Protein AF-A0A0A0N1J9-F1 (afdb_monomer)

Radius of gyration: 15.57 Å; Cα contacts (8 Å, |Δi|>4): 320; chains: 1; bounding box: 38×36×42 Å

InterPro domains:
  IPR017932 Glutamine amidotransferase type 2 domain [PF13537] (22-112)
  IPR029055 Nucleophile aminohydrolases, N-terminal [G3DSA:3.60.20.10] (2-131)
  IPR029055 Nucleophile aminohydrolases, N-terminal [SSF56235] (8-112)
  IPR051857 Asparagine synthetase domain-containing protein [PTHR45937] (7-150)

Nearest PDB structures (foldseek):
  6gq3-assembly2_B  TM=8.142E-01  e=1.121E-06  Homo sapiens
  8sue-assembly1_A  TM=7.743E-01  e=2.442E-06  Homo sapiens
  8sue-assembly1_B  TM=7.956E-01  e=5.323E-06  Homo sapiens
  7ylz-assembly1_A  TM=7.586E-01  e=3.104E-06  Streptomyces sp. RM72
  1ct9-assembly1_D  TM=7.685E-01  e=2.684E-05  Escherichia coli

Structure (mmCIF, N/CA/C/O backbone):
data_AF-A0A0A0N1J9-F1
#
_entry.id   AF-A0A0A0N1J9-F1
#
loop_
_atom_site.group_PDB
_atom_site.id
_atom_site.type_symbol
_atom_site.label_atom_id
_atom_site.label_alt_id
_atom_site.label_comp_id
_atom_site.label_asym_id
_atom_site.label_entity_id
_atom_site.label_seq_id
_atom_site.pdbx_PDB_ins_code
_atom_site.Cartn_x
_atom_site.Cartn_y
_atom_site.Cartn_z
_atom_site.occupancy
_atom_site.B_iso_or_equiv
_atom_site.auth_seq_id
_atom_site.auth_comp_id
_atom_site.auth_asym_id
_atom_site.auth_atom_id
_atom_site.pdbx_PDB_model_num
ATOM 1 N N . LEU A 1 1 ? -22.137 -8.092 7.693 1.00 54.62 1 LEU A N 1
ATOM 2 C CA . LEU A 1 1 ? -21.208 -7.755 6.593 1.00 54.62 1 LEU A CA 1
ATOM 3 C C . LEU A 1 1 ? -20.811 -6.306 6.796 1.00 54.62 1 LEU A C 1
ATOM 5 O O . LEU A 1 1 ? -21.706 -5.500 7.010 1.00 54.62 1 LEU A O 1
ATOM 9 N N . CYS A 1 2 ? -19.517 -6.002 6.837 1.00 66.31 2 CYS A N 1
ATOM 10 C CA . CYS A 1 2 ? -19.049 -4.619 6.910 1.00 66.31 2 CYS A CA 1
ATOM 11 C C . CYS A 1 2 ? -19.145 -4.012 5.521 1.00 66.31 2 CYS A C 1
ATOM 13 O O . CYS A 1 2 ? -18.583 -4.573 4.581 1.00 66.31 2 CYS A O 1
ATOM 15 N N . ASP A 1 3 ? -19.880 -2.916 5.397 1.00 83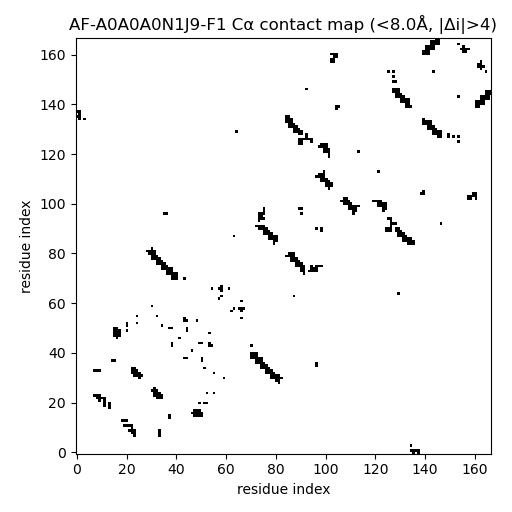.62 3 ASP A N 1
ATOM 16 C CA . ASP A 1 3 ? -20.088 -2.249 4.119 1.00 83.62 3 ASP A CA 1
ATOM 17 C C . ASP A 1 3 ? -19.113 -1.074 4.009 1.00 83.62 3 ASP A C 1
ATOM 19 O O . ASP A 1 3 ? -19.362 0.019 4.515 1.00 83.62 3 ASP A O 1
ATOM 23 N N . TRP A 1 4 ? -17.940 -1.343 3.434 1.00 89.44 4 TRP A N 1
ATOM 24 C CA . TRP A 1 4 ? -16.926 -0.327 3.167 1.00 89.44 4 TRP A CA 1
ATOM 25 C C . TRP A 1 4 ? -17.053 0.160 1.724 1.00 89.44 4 TRP A C 1
ATOM 27 O O . TRP A 1 4 ? -16.947 -0.628 0.785 1.00 89.44 4 TRP A O 1
ATOM 37 N N . SER A 1 5 ? -17.175 1.474 1.541 1.00 91.75 5 SER A N 1
ATOM 38 C CA . SER A 1 5 ? -17.019 2.131 0.240 1.00 91.75 5 SER A CA 1
ATOM 39 C C . SER A 1 5 ? -15.666 2.835 0.160 1.00 91.75 5 SER A C 1
ATOM 41 O O . SER A 1 5 ? -15.275 3.508 1.114 1.00 91.75 5 SER A O 1
ATOM 43 N N . ALA A 1 6 ? -14.976 2.735 -0.977 1.00 92.88 6 ALA A N 1
ATOM 44 C CA . ALA A 1 6 ? -13.659 3.339 -1.163 1.00 92.88 6 ALA A CA 1
ATOM 45 C C . ALA A 1 6 ? -13.562 4.131 -2.474 1.00 92.88 6 ALA A C 1
ATOM 47 O O . ALA A 1 6 ? -14.104 3.728 -3.503 1.00 92.88 6 ALA A O 1
ATOM 48 N N . TYR A 1 7 ? -12.808 5.232 -2.431 1.00 95.81 7 TYR A N 1
ATOM 49 C CA . TYR A 1 7 ? -12.467 6.064 -3.583 1.00 95.81 7 TYR A CA 1
ATOM 50 C C . TYR A 1 7 ? -10.945 6.136 -3.715 1.00 95.81 7 TYR A C 1
ATOM 52 O O . TYR A 1 7 ? -10.246 6.374 -2.733 1.00 95.81 7 TYR A O 1
ATOM 60 N N . PHE A 1 8 ? -10.437 5.947 -4.933 1.00 97.00 8 PHE A N 1
ATOM 61 C CA . PHE A 1 8 ? -9.005 5.953 -5.235 1.00 97.00 8 PHE A CA 1
ATOM 62 C C . PHE A 1 8 ? -8.714 7.008 -6.296 1.00 97.00 8 PHE A C 1
ATOM 64 O O . PHE A 1 8 ? -9.332 6.996 -7.363 1.00 97.00 8 PHE A O 1
ATOM 71 N N . VAL A 1 9 ? -7.765 7.897 -6.011 1.00 96.19 9 VAL A N 1
ATOM 72 C CA . VAL A 1 9 ? -7.357 8.991 -6.901 1.00 96.19 9 VAL A CA 1
ATOM 73 C C . VAL A 1 9 ? -5.834 9.062 -6.910 1.00 96.19 9 VAL A C 1
ATOM 75 O O . VAL A 1 9 ? -5.210 9.009 -5.854 1.00 96.19 9 VAL A O 1
ATOM 78 N N . GLY A 1 10 ? -5.244 9.174 -8.100 1.00 93.62 10 GLY A N 1
ATOM 79 C CA . GLY A 1 10 ? -3.807 9.350 -8.287 1.00 93.62 10 GLY A CA 1
ATOM 80 C C . GLY A 1 10 ? -3.523 10.502 -9.245 1.00 93.62 10 GLY A C 1
ATOM 81 O O . GLY A 1 10 ? -4.177 10.631 -10.279 1.00 93.62 10 GLY A O 1
ATOM 82 N N . HIS A 1 11 ? -2.5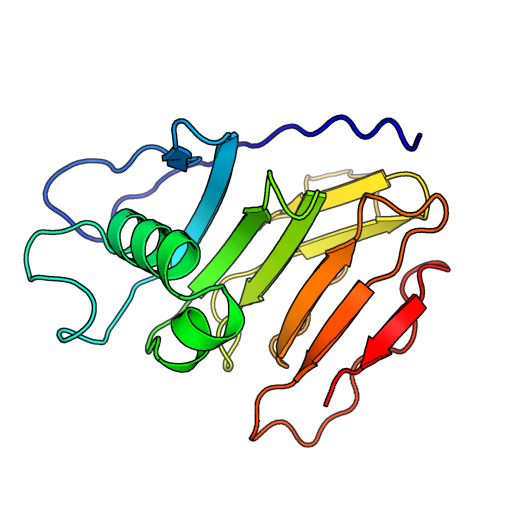38 11.330 -8.906 1.00 89.94 11 HIS A N 1
ATOM 83 C CA . HIS A 1 11 ? -2.016 12.382 -9.775 1.00 89.94 11 HIS A CA 1
ATOM 84 C C . HIS A 1 11 ? -0.582 12.019 -10.147 1.00 89.94 11 HIS A C 1
ATOM 86 O O . HIS A 1 11 ? 0.260 11.859 -9.268 1.00 89.94 11 HIS A O 1
ATOM 92 N N . VAL A 1 12 ? -0.324 11.844 -11.441 1.00 88.25 12 VAL A N 1
ATOM 93 C CA . VAL A 1 12 ? 0.927 11.258 -11.928 1.00 88.25 12 VAL A CA 1
ATOM 94 C C . VAL A 1 12 ? 1.815 12.346 -12.509 1.00 88.25 12 VAL A C 1
ATOM 96 O O . VAL A 1 12 ? 1.440 13.007 -13.477 1.00 88.25 12 VAL A O 1
ATOM 99 N N . LEU A 1 13 ? 3.009 12.485 -11.936 1.00 85.00 13 LEU A N 1
ATOM 100 C CA . LEU A 1 13 ? 4.161 13.069 -12.609 1.00 85.00 13 LEU A CA 1
ATOM 101 C C . LEU A 1 13 ? 5.033 11.905 -13.077 1.00 85.00 13 LEU A C 1
ATOM 103 O O . LEU A 1 13 ? 5.504 11.126 -12.257 1.00 85.00 13 LEU A O 1
ATOM 107 N N . GLN A 1 14 ? 5.199 11.751 -14.386 1.00 78.94 14 GLN A N 1
A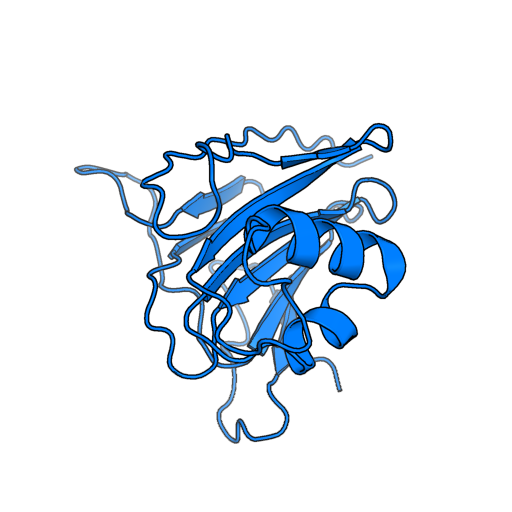TOM 108 C CA . GLN A 1 14 ? 5.923 10.611 -14.935 1.00 78.94 14 GLN A CA 1
ATOM 109 C C . GLN A 1 14 ? 7.439 10.835 -14.853 1.00 78.94 14 GLN A C 1
ATOM 111 O O . GLN A 1 14 ? 7.947 11.797 -15.428 1.00 78.94 14 GLN A O 1
ATOM 116 N N . THR A 1 15 ? 8.148 9.920 -14.192 1.00 76.75 15 THR A N 1
ATOM 117 C CA . THR A 1 15 ? 9.621 9.885 -14.123 1.00 76.75 15 THR A CA 1
ATOM 118 C C . THR A 1 15 ? 10.223 8.696 -14.873 1.00 76.75 15 THR A C 1
ATOM 120 O O . THR A 1 15 ? 11.352 8.798 -15.347 1.00 76.75 15 THR A O 1
ATOM 123 N N . GLN A 1 16 ? 9.470 7.599 -15.034 1.00 71.81 16 GLN A N 1
ATOM 124 C CA . GLN A 1 16 ? 9.918 6.357 -15.679 1.00 71.81 16 GLN A CA 1
ATOM 125 C C . GLN A 1 16 ? 8.935 5.851 -16.754 1.00 71.81 16 GLN A C 1
ATOM 127 O O . GLN A 1 16 ? 7.746 6.188 -16.755 1.00 71.81 16 GLN A O 1
ATOM 132 N N . GLY A 1 17 ? 9.435 5.027 -17.682 1.00 74.81 17 GLY A N 1
ATOM 133 C CA . GLY A 1 17 ? 8.683 4.469 -18.814 1.00 74.81 17 GLY A CA 1
ATOM 134 C C . GLY A 1 17 ? 8.517 5.424 -20.006 1.00 74.81 17 GLY A C 1
ATOM 135 O O . GLY A 1 17 ? 8.825 6.612 -19.934 1.00 74.81 17 GLY A O 1
ATOM 136 N N . GLN A 1 18 ? 8.003 4.907 -21.126 1.00 79.12 18 GLN A N 1
ATOM 137 C CA . GLN A 1 18 ? 7.884 5.667 -22.385 1.00 79.12 18 GLN A CA 1
ATOM 138 C C . GLN A 1 18 ? 6.608 6.520 -22.503 1.00 79.12 18 GLN A C 1
ATOM 140 O O . GLN A 1 18 ? 6.516 7.387 -23.370 1.00 79.12 18 GLN A O 1
ATOM 145 N N . SER A 1 19 ? 5.610 6.293 -21.645 1.00 82.56 19 SER A N 1
ATOM 146 C CA . SER A 1 19 ? 4.317 6.989 -21.686 1.00 82.56 19 SER A CA 1
ATOM 147 C C . SER A 1 19 ? 3.679 7.095 -20.305 1.00 82.56 19 SER A C 1
ATOM 149 O O . SER A 1 19 ? 3.894 6.217 -19.470 1.00 82.56 19 SER A O 1
ATOM 151 N N . ILE A 1 20 ? 2.831 8.109 -20.100 1.00 84.69 20 ILE A N 1
ATOM 152 C CA . ILE A 1 20 ? 2.177 8.365 -18.811 1.00 84.69 20 ILE A CA 1
ATOM 153 C C . ILE A 1 20 ? 1.414 7.122 -18.347 1.00 84.69 20 ILE A C 1
ATOM 155 O O . ILE A 1 20 ? 0.406 6.730 -18.939 1.00 84.69 20 ILE A O 1
ATOM 159 N N . CYS A 1 21 ? 1.860 6.552 -17.231 1.00 87.69 21 CYS A N 1
ATOM 160 C CA . CYS A 1 21 ? 1.165 5.479 -16.542 1.00 87.69 21 CYS A CA 1
ATOM 161 C C . CYS A 1 21 ? 0.066 6.070 -15.655 1.00 87.69 21 CYS A C 1
ATOM 163 O O . CYS A 1 21 ? 0.335 6.575 -14.567 1.00 87.69 21 CYS A O 1
ATOM 165 N N . LYS A 1 22 ? -1.180 6.073 -16.140 1.00 92.56 22 LYS A N 1
ATOM 166 C CA . LYS A 1 22 ? -2.321 6.611 -15.385 1.00 92.56 22 LYS A CA 1
ATOM 167 C C . LYS A 1 22 ? -2.585 5.775 -14.134 1.00 92.56 22 LYS A C 1
ATOM 169 O O . LYS A 1 22 ? -2.554 4.551 -14.182 1.00 92.56 22 LYS A O 1
ATOM 174 N N . GLN A 1 23 ? -2.931 6.456 -13.046 1.00 94.94 23 GLN A N 1
ATOM 175 C CA . GLN A 1 23 ? -3.256 5.834 -11.769 1.00 94.94 23 GLN A CA 1
ATOM 176 C C . GLN A 1 23 ? -4.658 6.235 -11.279 1.00 94.94 23 GLN A C 1
ATOM 178 O O . GLN A 1 23 ? -5.127 7.327 -11.608 1.00 94.94 23 GLN A O 1
ATOM 183 N N . PRO A 1 24 ? -5.340 5.383 -10.491 1.00 97.38 24 PRO A N 1
ATOM 184 C CA . PRO A 1 24 ? -4.868 4.095 -9.976 1.00 97.38 24 PRO A CA 1
ATOM 185 C C . PRO A 1 24 ? -4.766 3.008 -11.054 1.00 97.38 24 PRO A C 1
ATOM 187 O O . PRO A 1 24 ? -5.578 2.963 -11.980 1.00 97.38 24 PRO A O 1
ATOM 190 N N . LEU A 1 25 ? -3.794 2.111 -10.897 1.00 96.94 25 LEU A N 1
ATOM 191 C CA . LEU A 1 25 ? -3.732 0.873 -11.667 1.00 96.94 25 LEU A CA 1
ATOM 192 C C . LEU A 1 25 ? -4.837 -0.067 -11.190 1.00 96.94 25 LEU A C 1
ATOM 194 O O . LEU A 1 25 ? -5.106 -0.142 -9.991 1.00 96.94 25 LEU A O 1
ATOM 198 N N . LYS A 1 26 ? -5.496 -0.756 -12.123 1.00 97.62 26 LYS A N 1
ATOM 199 C CA . LYS A 1 26 ? -6.574 -1.709 -11.837 1.00 97.62 26 LYS A CA 1
ATOM 200 C C . LYS A 1 26 ? -6.449 -2.924 -12.737 1.00 97.62 26 LYS A C 1
ATOM 202 O O . LYS A 1 26 ? -6.095 -2.770 -13.904 1.00 97.62 26 LYS A O 1
ATOM 207 N N . ASN A 1 27 ? -6.773 -4.101 -12.215 1.00 95.75 27 ASN A N 1
ATOM 208 C CA . ASN A 1 27 ? -6.911 -5.309 -13.026 1.00 95.75 27 ASN A CA 1
ATOM 209 C C . ASN A 1 27 ? -8.364 -5.812 -13.049 1.00 95.75 27 ASN A C 1
ATOM 211 O O . ASN A 1 27 ? -9.238 -5.282 -12.361 1.00 95.75 27 ASN A O 1
ATOM 215 N N . GLU A 1 28 ? -8.614 -6.840 -13.857 1.00 96.75 28 GLU A N 1
ATOM 216 C CA . GLU A 1 28 ? -9.949 -7.415 -14.079 1.00 96.75 28 GLU A CA 1
ATOM 217 C C . GLU A 1 28 ? -10.531 -8.082 -12.823 1.00 96.75 28 GLU A C 1
ATOM 219 O O . GLU A 1 28 ? -11.743 -8.074 -12.624 1.00 96.75 28 GLU A O 1
ATOM 224 N N . ASN A 1 29 ? -9.667 -8.561 -11.923 1.00 96.19 29 ASN A N 1
ATOM 225 C CA . ASN A 1 29 ? -10.056 -9.154 -10.639 1.00 96.19 29 ASN A CA 1
ATOM 226 C C . ASN A 1 29 ? -10.394 -8.092 -9.571 1.00 96.19 29 ASN A C 1
ATOM 228 O O . ASN A 1 29 ? -10.749 -8.422 -8.438 1.00 96.19 29 ASN A O 1
ATOM 232 N N . GLY A 1 30 ? -10.297 -6.802 -9.908 1.00 96.50 30 GLY A N 1
ATOM 233 C CA . GLY A 1 30 ? -10.672 -5.694 -9.033 1.00 96.50 30 GLY A CA 1
ATOM 234 C C . GLY A 1 30 ? -9.596 -5.262 -8.038 1.00 96.50 30 GLY A C 1
ATOM 235 O O . GLY A 1 30 ? -9.899 -4.453 -7.159 1.00 96.50 30 GLY A O 1
ATOM 236 N N . HIS A 1 31 ? -8.360 -5.756 -8.162 1.00 98.12 31 HIS A N 1
ATOM 237 C CA . HIS A 1 31 ? -7.230 -5.219 -7.404 1.00 98.12 31 HIS A CA 1
ATOM 238 C C . HIS A 1 31 ? -6.918 -3.803 -7.884 1.00 98.12 31 HIS A C 1
ATOM 240 O O . HIS A 1 31 ? -7.076 -3.488 -9.068 1.00 98.12 31 HIS A O 1
ATOM 246 N N . ILE A 1 32 ? -6.481 -2.943 -6.965 1.00 98.50 32 ILE A N 1
ATOM 247 C CA . ILE A 1 32 ? -6.206 -1.531 -7.252 1.00 98.50 32 ILE A CA 1
ATOM 248 C C . ILE A 1 32 ? -4.874 -1.145 -6.621 1.00 98.50 32 ILE A C 1
ATOM 250 O O . ILE A 1 32 ? -4.646 -1.470 -5.460 1.00 98.50 32 ILE A O 1
ATOM 254 N N . MET A 1 33 ? -4.022 -0.414 -7.341 1.00 98.31 33 MET A N 1
ATOM 255 C CA . MET A 1 33 ? -2.771 0.109 -6.792 1.00 98.31 33 MET A CA 1
ATOM 256 C C . MET A 1 33 ? -2.574 1.596 -7.082 1.00 98.31 33 MET A C 1
ATOM 258 O O . MET A 1 33 ? -2.821 2.077 -8.191 1.00 98.31 33 MET A O 1
ATOM 262 N N . LEU A 1 34 ? -2.096 2.304 -6.063 1.00 97.94 34 LEU A N 1
ATOM 263 C CA . LEU A 1 34 ? -1.506 3.632 -6.145 1.00 97.94 34 LEU A CA 1
ATOM 264 C C . LEU A 1 34 ? -0.030 3.521 -5.748 1.00 97.94 34 LEU A C 1
ATOM 266 O O . LEU A 1 34 ? 0.289 2.922 -4.721 1.00 97.94 34 LEU A O 1
ATOM 270 N N . TRP A 1 35 ? 0.848 4.106 -6.551 1.00 96.06 35 TRP A N 1
ATOM 271 C CA . TRP A 1 35 ? 2.300 4.052 -6.425 1.00 96.06 35 TRP A CA 1
ATOM 272 C C . TRP A 1 35 ? 2.895 5.446 -6.596 1.00 96.06 35 TRP A C 1
ATOM 274 O O . TRP A 1 35 ? 2.587 6.150 -7.558 1.00 96.06 35 TRP A O 1
ATOM 284 N N . ASN A 1 36 ? 3.755 5.843 -5.667 1.00 95.25 36 ASN A N 1
ATOM 285 C CA . ASN A 1 36 ? 4.543 7.065 -5.748 1.00 95.25 36 ASN A CA 1
ATOM 286 C C . ASN A 1 36 ? 5.980 6.725 -5.373 1.00 95.25 36 ASN A C 1
ATOM 288 O O . ASN A 1 36 ? 6.295 6.608 -4.188 1.00 95.25 36 ASN A O 1
ATOM 292 N N . GLY A 1 37 ? 6.823 6.519 -6.373 1.00 92.38 37 GLY A N 1
ATOM 293 C CA . GLY A 1 37 ? 8.184 6.067 -6.167 1.00 92.38 37 GLY A CA 1
ATOM 294 C C . GLY A 1 37 ? 8.896 5.783 -7.472 1.00 92.38 37 GLY A C 1
ATOM 295 O O . GLY A 1 37 ? 8.337 5.982 -8.547 1.00 92.38 37 GLY A O 1
ATOM 296 N N . ASP A 1 38 ? 10.113 5.285 -7.323 1.00 90.12 38 ASP A N 1
ATOM 297 C CA . ASP A 1 38 ? 10.997 4.884 -8.403 1.00 90.12 38 ASP A CA 1
ATOM 298 C C . ASP A 1 38 ? 11.659 3.559 -8.010 1.00 90.12 38 ASP A C 1
ATOM 300 O O . ASP A 1 38 ? 12.283 3.455 -6.952 1.00 90.12 38 ASP A O 1
ATOM 304 N N . VAL A 1 39 ? 11.570 2.531 -8.849 1.00 90.12 39 VAL A N 1
ATOM 305 C CA . VAL A 1 39 ? 12.341 1.297 -8.624 1.00 90.12 39 VAL A CA 1
ATOM 306 C C . VAL A 1 39 ? 13.738 1.457 -9.228 1.00 90.12 39 VAL A C 1
ATOM 308 O O . VAL A 1 39 ? 13.895 1.829 -10.384 1.00 90.12 39 VAL A O 1
ATOM 311 N N . PHE A 1 40 ? 14.773 1.197 -8.430 1.00 87.38 40 PHE A N 1
ATOM 312 C CA . PHE A 1 40 ? 16.192 1.294 -8.803 1.00 87.38 40 PHE A CA 1
ATOM 313 C C . PHE A 1 40 ? 16.820 -0.068 -9.131 1.00 87.38 40 PHE A C 1
ATOM 315 O O . PHE A 1 40 ? 17.997 -0.143 -9.481 1.00 87.38 40 PHE A O 1
ATOM 322 N N . ASN A 1 41 ? 16.073 -1.162 -8.978 1.00 77.81 41 ASN A N 1
ATOM 323 C CA . ASN A 1 41 ? 16.562 -2.499 -9.283 1.00 77.81 41 ASN A CA 1
ATOM 324 C C . ASN A 1 41 ? 16.216 -2.883 -10.731 1.00 77.81 41 ASN A C 1
ATOM 326 O O . ASN A 1 41 ? 15.093 -3.295 -11.013 1.00 77.81 41 ASN A O 1
ATOM 330 N N . ASN A 1 42 ? 17.201 -2.822 -11.630 1.00 66.56 42 ASN A N 1
ATOM 331 C CA . ASN A 1 42 ? 17.041 -3.174 -13.050 1.00 66.56 42 ASN A CA 1
ATOM 332 C C . ASN A 1 42 ? 16.660 -4.650 -13.288 1.00 66.56 42 ASN A C 1
ATOM 334 O O . ASN A 1 42 ? 16.269 -5.003 -14.396 1.00 66.56 42 ASN A O 1
ATOM 338 N N . SER A 1 43 ? 16.779 -5.527 -12.281 1.00 67.75 43 SER A N 1
ATOM 339 C CA . SER A 1 43 ? 16.261 -6.903 -12.386 1.00 67.75 43 SER A CA 1
ATOM 340 C C . SER A 1 43 ? 14.739 -6.989 -12.229 1.00 67.75 43 SER A C 1
ATOM 342 O O . SER A 1 43 ? 14.156 -8.003 -12.600 1.00 67.75 43 SER A O 1
ATOM 344 N N . TYR A 1 44 ? 14.104 -5.933 -11.706 1.00 68.81 44 TYR A N 1
ATOM 345 C CA . TYR A 1 44 ? 12.672 -5.890 -11.410 1.00 68.81 44 TYR A CA 1
ATOM 346 C C . TYR A 1 44 ? 11.848 -5.143 -12.456 1.00 68.81 44 TYR A C 1
ATOM 348 O O . TYR A 1 44 ? 10.666 -5.422 -12.595 1.00 68.81 44 TYR A O 1
ATOM 356 N N . VAL A 1 45 ? 12.445 -4.181 -13.164 1.00 69.88 45 VAL A N 1
ATOM 357 C CA . VAL A 1 45 ? 11.768 -3.356 -14.173 1.00 69.88 45 VAL A CA 1
ATOM 358 C C . VAL A 1 45 ? 12.677 -3.266 -15.392 1.00 69.88 45 VAL A C 1
ATOM 360 O O . VAL A 1 45 ? 13.819 -2.818 -15.284 1.00 69.88 45 VAL A O 1
ATOM 363 N N . ALA A 1 46 ? 12.189 -3.711 -16.551 1.00 69.31 46 ALA A N 1
ATOM 364 C CA . ALA A 1 46 ? 12.941 -3.609 -17.797 1.00 69.31 46 ALA A CA 1
ATOM 365 C C . ALA A 1 46 ? 13.099 -2.140 -18.228 1.00 69.31 46 ALA A C 1
ATOM 367 O O . ALA A 1 46 ? 12.247 -1.303 -17.937 1.00 69.31 46 ALA A O 1
ATOM 368 N N . GLU A 1 47 ? 14.154 -1.839 -18.994 1.00 63.38 47 GLU A N 1
ATOM 369 C CA . GLU A 1 47 ? 14.646 -0.479 -19.306 1.00 63.38 47 GLU A CA 1
ATOM 370 C C . GLU A 1 47 ? 13.663 0.462 -20.046 1.00 63.38 47 GLU A C 1
ATOM 372 O O . GLU A 1 47 ? 14.005 1.594 -20.363 1.00 63.38 47 GLU A O 1
ATOM 377 N N . ASN A 1 48 ? 12.428 0.040 -20.319 1.00 67.19 48 ASN A N 1
ATOM 378 C CA . ASN A 1 48 ? 11.388 0.855 -20.956 1.00 67.19 48 ASN A CA 1
ATOM 379 C C . ASN A 1 48 ? 9.997 0.679 -20.329 1.00 67.19 48 ASN A C 1
ATOM 381 O O . ASN A 1 48 ? 9.021 1.261 -20.814 1.00 67.19 48 ASN A O 1
ATOM 385 N N . GLU A 1 49 ? 9.888 -0.121 -19.273 1.00 77.81 49 GLU A N 1
ATOM 386 C CA . GLU A 1 49 ? 8.619 -0.370 -18.607 1.00 77.81 49 GLU A CA 1
ATOM 387 C C . GLU A 1 49 ? 8.368 0.655 -17.502 1.00 77.81 49 GLU A C 1
ATOM 389 O O . GLU A 1 49 ? 9.284 1.247 -16.935 1.00 77.81 49 GLU A O 1
ATOM 394 N N . CYS A 1 50 ? 7.092 0.905 -17.217 1.00 84.94 50 CYS A N 1
ATOM 395 C CA . CYS A 1 50 ? 6.733 1.691 -16.049 1.00 84.94 50 CYS A CA 1
ATOM 396 C C . CYS A 1 50 ? 6.833 0.797 -14.814 1.00 84.94 50 CYS A C 1
ATOM 398 O O . CYS A 1 50 ? 6.093 -0.181 -14.694 1.00 84.94 50 CYS A O 1
ATOM 400 N N . ASP A 1 51 ? 7.700 1.183 -13.886 1.00 87.25 51 ASP A N 1
ATOM 401 C CA . ASP A 1 51 ? 7.899 0.531 -12.595 1.00 87.25 51 ASP A CA 1
ATOM 402 C C . ASP A 1 51 ? 6.591 0.199 -11.863 1.00 87.25 51 ASP A C 1
ATOM 404 O O . ASP A 1 51 ? 6.402 -0.920 -11.395 1.00 87.25 51 ASP A O 1
ATOM 408 N N . SER A 1 52 ? 5.637 1.130 -11.856 1.00 92.31 52 SER A N 1
ATOM 409 C CA . SER A 1 52 ? 4.337 0.981 -11.203 1.00 92.31 52 SER A CA 1
ATOM 410 C C . SER A 1 52 ? 3.561 -0.217 -11.756 1.00 92.31 52 SER A C 1
ATOM 412 O O . SER A 1 52 ? 2.888 -0.921 -11.006 1.00 92.31 52 SER A O 1
ATOM 414 N N . VAL A 1 53 ? 3.638 -0.462 -13.070 1.00 92.50 53 VAL A N 1
ATOM 415 C CA . VAL A 1 53 ? 2.947 -1.588 -13.717 1.00 92.50 53 VAL A CA 1
ATOM 416 C C . VAL A 1 53 ? 3.581 -2.904 -13.297 1.00 92.50 53 VAL A C 1
ATOM 418 O O . VAL A 1 53 ? 2.864 -3.851 -12.974 1.00 92.50 53 VAL A O 1
ATOM 421 N N . GLU A 1 54 ? 4.907 -2.963 -13.276 1.00 91.94 54 GLU A N 1
ATOM 422 C CA . GLU A 1 54 ? 5.621 -4.199 -12.981 1.00 91.94 54 GLU A CA 1
ATOM 423 C C . GLU A 1 54 ? 5.544 -4.563 -11.496 1.00 91.94 54 GLU A C 1
ATOM 425 O O . GLU A 1 54 ? 5.231 -5.703 -11.149 1.00 91.94 54 GLU A O 1
ATOM 430 N N . VAL A 1 55 ? 5.653 -3.570 -10.606 1.00 94.50 55 VAL A N 1
ATOM 431 C CA . VAL A 1 55 ? 5.365 -3.748 -9.177 1.00 94.50 55 VAL A CA 1
ATOM 432 C C . VAL A 1 55 ? 3.937 -4.259 -8.970 1.00 94.50 55 VAL A C 1
ATOM 434 O O . VAL A 1 55 ? 3.731 -5.175 -8.177 1.00 94.50 55 VAL A O 1
ATOM 437 N N . PHE A 1 56 ? 2.946 -3.729 -9.697 1.00 96.38 56 PHE A N 1
ATOM 438 C CA . PHE A 1 56 ? 1.556 -4.170 -9.547 1.00 96.38 56 PHE A CA 1
ATOM 439 C C . PHE A 1 56 ? 1.373 -5.632 -9.960 1.00 96.38 56 PHE A C 1
ATOM 441 O O . PHE A 1 56 ? 0.725 -6.392 -9.240 1.00 96.38 56 PHE A O 1
ATOM 448 N N . LYS A 1 57 ? 1.973 -6.047 -11.084 1.00 94.94 57 LYS A N 1
ATOM 449 C CA . LYS A 1 57 ? 1.945 -7.449 -11.527 1.00 94.94 57 LYS A CA 1
ATOM 450 C C . LYS A 1 57 ? 2.596 -8.376 -10.503 1.00 94.94 57 LYS A C 1
ATOM 452 O O . LYS A 1 57 ? 2.008 -9.403 -10.172 1.00 94.94 57 LYS A O 1
ATOM 457 N N . ASN A 1 58 ? 3.766 -8.004 -9.986 1.00 94.75 58 ASN A N 1
ATOM 458 C CA . ASN A 1 58 ? 4.495 -8.816 -9.011 1.00 94.75 58 ASN A CA 1
ATOM 459 C C . ASN A 1 58 ? 3.729 -8.912 -7.683 1.00 94.75 58 ASN A C 1
ATOM 461 O O . ASN A 1 58 ? 3.563 -10.013 -7.167 1.00 94.75 58 ASN A O 1
ATOM 465 N N . ILE A 1 59 ? 3.109 -7.823 -7.208 1.00 97.12 59 ILE A N 1
ATOM 466 C CA . ILE A 1 59 ? 2.229 -7.866 -6.028 1.00 97.12 59 ILE A CA 1
ATOM 467 C C . ILE A 1 59 ? 1.052 -8.830 -6.233 1.00 97.12 59 ILE A C 1
ATOM 469 O O . ILE A 1 59 ? 0.712 -9.570 -5.311 1.00 97.12 59 ILE A O 1
ATOM 473 N N . VAL A 1 60 ? 0.422 -8.829 -7.412 1.00 96.75 60 VAL A N 1
ATOM 474 C CA . VAL A 1 60 ? -0.697 -9.740 -7.711 1.00 96.75 60 VAL A CA 1
ATOM 475 C C . VAL A 1 60 ? -0.226 -11.197 -7.799 1.00 96.75 60 VAL A C 1
ATOM 477 O O . VAL A 1 60 ? -0.952 -12.089 -7.369 1.00 96.75 60 VAL A O 1
ATOM 480 N N . ARG A 1 61 ? 0.975 -11.450 -8.334 1.00 95.44 61 ARG A N 1
ATOM 481 C CA . ARG A 1 61 ? 1.529 -12.801 -8.524 1.00 95.44 61 ARG A CA 1
ATOM 482 C C . 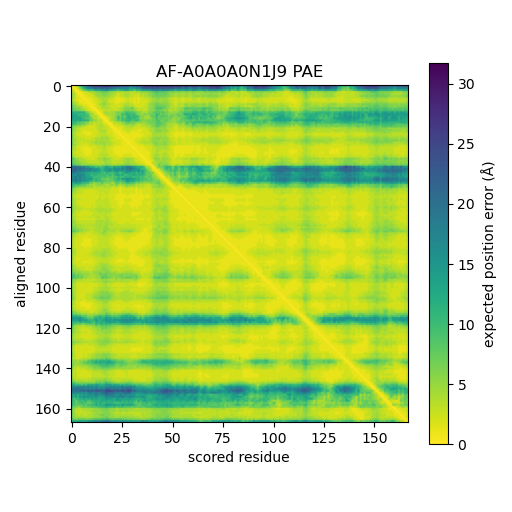ARG A 1 61 ? 2.083 -13.410 -7.233 1.00 95.44 61 ARG A C 1
ATOM 484 O O . ARG A 1 61 ? 1.747 -14.542 -6.902 1.00 95.44 61 ARG A O 1
ATOM 491 N N . ASP A 1 62 ? 2.924 -12.658 -6.530 1.00 96.12 62 ASP A N 1
ATOM 492 C CA . ASP A 1 62 ? 3.780 -13.151 -5.442 1.00 96.12 62 ASP A CA 1
ATOM 493 C C . ASP A 1 62 ? 3.350 -12.616 -4.065 1.00 96.12 62 ASP A C 1
ATOM 495 O O . ASP A 1 62 ? 3.818 -13.066 -3.019 1.00 96.12 62 ASP A O 1
ATOM 499 N N . GLY A 1 63 ? 2.434 -11.647 -4.042 1.00 97.19 63 GLY A N 1
ATOM 500 C CA . GLY A 1 63 ? 1.971 -10.991 -2.827 1.00 97.19 63 GLY A CA 1
ATOM 501 C C . GLY A 1 63 ? 2.823 -9.787 -2.422 1.00 97.19 63 GLY A C 1
ATOM 502 O O . GLY A 1 63 ? 3.968 -9.598 -2.840 1.00 97.19 63 GLY A O 1
ATOM 503 N N . VAL A 1 64 ? 2.237 -8.946 -1.563 1.00 97.75 64 VAL A N 1
ATOM 504 C CA . VAL A 1 64 ? 2.818 -7.655 -1.159 1.00 97.75 64 VAL A CA 1
ATOM 505 C C . VAL A 1 64 ? 4.151 -7.821 -0.435 1.00 97.75 64 VAL A C 1
ATOM 507 O O . VAL A 1 64 ? 5.116 -7.157 -0.789 1.00 97.75 64 VAL A O 1
ATOM 510 N N . LEU A 1 65 ? 4.220 -8.685 0.581 1.00 96.50 65 LEU A N 1
ATOM 511 C CA . LEU A 1 65 ? 5.408 -8.778 1.436 1.00 96.50 65 LEU A CA 1
ATOM 512 C C . LEU A 1 65 ? 6.635 -9.282 0.673 1.00 96.50 65 LEU A C 1
ATOM 514 O O . LEU A 1 65 ? 7.706 -8.701 0.819 1.00 96.50 65 LEU A O 1
ATOM 518 N N . GLN A 1 66 ? 6.466 -10.315 -0.158 1.00 95.19 66 GLN A N 1
ATOM 519 C CA . GLN A 1 66 ? 7.546 -10.845 -0.987 1.00 95.19 66 GLN A CA 1
ATOM 520 C C . GLN A 1 66 ? 8.026 -9.777 -1.971 1.00 95.19 66 GLN A C 1
ATOM 522 O O . GLN A 1 66 ? 9.190 -9.386 -1.914 1.00 95.19 66 GLN A O 1
ATOM 527 N N . THR A 1 67 ? 7.107 -9.228 -2.772 1.00 95.12 67 THR A N 1
ATOM 528 C CA . THR A 1 67 ? 7.435 -8.219 -3.788 1.00 95.12 67 THR A CA 1
ATOM 529 C C . THR A 1 67 ? 8.176 -7.035 -3.182 1.00 95.12 67 THR A C 1
ATOM 531 O O . THR A 1 67 ? 9.264 -6.675 -3.613 1.00 95.12 67 THR A O 1
ATOM 534 N N . VAL A 1 68 ? 7.612 -6.439 -2.131 1.00 94.00 68 VAL A N 1
ATOM 535 C CA . VAL A 1 68 ? 8.134 -5.203 -1.543 1.00 94.00 68 VAL A CA 1
ATOM 536 C C . VAL A 1 68 ? 9.488 -5.418 -0.850 1.00 94.00 68 VAL A C 1
ATOM 538 O O . VAL A 1 68 ? 10.303 -4.495 -0.819 1.00 94.00 68 VAL A O 1
ATOM 541 N N . SER A 1 69 ? 9.770 -6.623 -0.341 1.00 92.19 69 SER A N 1
ATOM 542 C CA . SER A 1 69 ? 11.071 -6.949 0.265 1.00 92.19 69 SER A CA 1
ATOM 543 C C . SER A 1 69 ? 12.238 -6.966 -0.733 1.00 92.19 69 SER A C 1
ATOM 545 O O . SER A 1 69 ? 13.389 -6.811 -0.329 1.00 92.19 69 SER A O 1
ATOM 547 N N . GLU A 1 70 ? 11.942 -7.113 -2.026 1.00 91.38 70 GLU A N 1
ATOM 548 C CA . GLU A 1 70 ? 12.923 -7.185 -3.116 1.00 91.38 70 GLU A CA 1
ATOM 549 C C . GLU A 1 70 ? 13.128 -5.830 -3.818 1.00 91.38 70 GLU A C 1
ATOM 551 O O . GLU A 1 70 ? 14.060 -5.660 -4.614 1.00 91.38 70 GLU A O 1
ATOM 556 N N . LEU A 1 71 ? 12.272 -4.845 -3.523 1.00 91.81 71 LEU A N 1
ATOM 557 C CA . LEU A 1 71 ? 12.347 -3.520 -4.127 1.00 91.81 71 LEU A CA 1
ATOM 558 C C . LEU A 1 71 ? 13.486 -2.702 -3.520 1.00 91.81 71 LEU A C 1
ATOM 560 O O . LEU A 1 71 ? 13.585 -2.516 -2.307 1.00 91.81 71 LEU A O 1
ATOM 564 N N . ALA A 1 72 ? 14.296 -2.117 -4.397 1.00 90.62 72 ALA A N 1
ATOM 565 C CA . ALA A 1 72 ? 15.238 -1.063 -4.055 1.00 90.62 72 ALA A CA 1
ATOM 566 C C . ALA A 1 72 ? 14.770 0.240 -4.698 1.00 90.62 72 ALA A C 1
ATOM 568 O O . ALA A 1 72 ? 14.447 0.246 -5.881 1.00 90.62 72 ALA A O 1
ATOM 569 N N . GLY A 1 73 ? 14.756 1.335 -3.941 1.00 91.31 73 GLY A N 1
ATOM 570 C CA . GLY A 1 73 ? 14.322 2.645 -4.426 1.00 91.31 73 GLY A CA 1
ATOM 571 C C . GLY A 1 73 ? 13.418 3.367 -3.426 1.00 91.31 73 GLY A C 1
ATOM 572 O O . GLY A 1 73 ? 13.043 2.786 -2.407 1.00 91.31 73 GLY A O 1
ATOM 573 N N . PRO A 1 74 ? 13.134 4.661 -3.641 1.00 93.75 74 PRO A N 1
ATOM 574 C CA . PRO A 1 74 ? 12.152 5.376 -2.846 1.00 93.75 74 PRO A CA 1
ATOM 575 C C . PRO A 1 74 ? 10.754 4.982 -3.291 1.00 93.75 74 PRO A C 1
ATOM 577 O O . PRO A 1 74 ? 10.485 4.957 -4.488 1.00 93.75 74 PRO A O 1
ATOM 580 N N . TYR A 1 75 ? 9.849 4.731 -2.353 1.00 95.38 75 TYR A N 1
ATOM 581 C CA . TYR A 1 75 ? 8.455 4.511 -2.712 1.00 95.38 75 TYR A CA 1
ATOM 582 C C . TYR A 1 75 ? 7.499 4.713 -1.545 1.00 95.38 75 TYR A C 1
ATOM 584 O O . TYR A 1 75 ? 7.839 4.542 -0.375 1.00 95.38 75 TYR A O 1
ATOM 592 N N . ALA A 1 76 ? 6.260 5.018 -1.900 1.00 97.44 76 ALA A N 1
ATOM 593 C CA . ALA A 1 76 ? 5.070 4.887 -1.087 1.00 97.44 76 ALA A CA 1
ATOM 594 C C . ALA A 1 76 ? 3.984 4.223 -1.935 1.00 97.44 76 ALA A C 1
ATOM 596 O O . ALA A 1 76 ? 3.821 4.559 -3.110 1.00 97.44 76 ALA A O 1
ATOM 597 N N . PHE A 1 77 ? 3.226 3.298 -1.351 1.00 98.12 77 PHE A N 1
ATOM 598 C CA . PHE A 1 77 ? 2.170 2.606 -2.082 1.00 98.12 77 PHE A CA 1
ATOM 599 C C . PHE A 1 77 ? 0.920 2.369 -1.240 1.00 98.12 77 PHE A C 1
ATOM 601 O O . PHE A 1 77 ? 0.960 2.319 -0.008 1.00 98.12 77 PHE A O 1
ATOM 608 N N . ILE A 1 78 ? -0.191 2.192 -1.951 1.00 98.56 78 ILE A N 1
ATOM 609 C CA . ILE A 1 78 ? -1.466 1.699 -1.436 1.00 98.56 78 ILE A CA 1
ATOM 610 C C . ILE A 1 78 ? -1.938 0.626 -2.412 1.00 98.56 78 ILE A C 1
ATOM 612 O O . ILE A 1 78 ? -2.049 0.884 -3.609 1.00 98.56 78 ILE A O 1
ATOM 616 N N . TYR A 1 79 ? -2.240 -0.562 -1.911 1.00 98.62 79 TYR A N 1
ATOM 617 C CA . TYR A 1 79 ? -2.731 -1.688 -2.689 1.00 98.62 79 TYR A CA 1
ATOM 618 C C . TYR A 1 79 ? -4.008 -2.242 -2.059 1.00 98.62 79 TYR A C 1
ATOM 620 O O . TYR A 1 79 ? -4.016 -2.662 -0.904 1.00 98.62 79 TYR A O 1
ATOM 628 N N . TYR A 1 80 ? -5.099 -2.245 -2.816 1.00 98.44 80 TYR A N 1
ATOM 629 C CA . TYR A 1 80 ? -6.335 -2.914 -2.441 1.00 98.44 80 TYR A CA 1
ATOM 630 C C . TYR A 1 80 ? -6.348 -4.333 -3.003 1.00 98.44 80 TYR A C 1
ATOM 632 O O . TYR A 1 80 ? -6.357 -4.540 -4.219 1.00 98.44 80 TYR A O 1
ATOM 640 N N . ASP A 1 81 ? -6.395 -5.296 -2.090 1.00 97.69 81 ASP A N 1
ATOM 641 C CA . ASP A 1 81 ? -6.605 -6.705 -2.373 1.00 97.69 81 ASP A CA 1
ATOM 642 C C . ASP A 1 81 ? -8.111 -6.999 -2.376 1.00 97.69 81 ASP A C 1
ATOM 644 O O . ASP A 1 81 ? -8.762 -7.030 -1.321 1.00 97.69 81 ASP A O 1
ATOM 648 N N . SER A 1 82 ? -8.674 -7.176 -3.573 1.00 96.50 82 SER A N 1
ATOM 649 C CA . SER A 1 82 ? -10.106 -7.395 -3.772 1.00 96.50 82 SER A CA 1
ATOM 650 C C . SER A 1 82 ? -10.577 -8.756 -3.272 1.00 96.50 82 SER A C 1
ATOM 652 O O . SER A 1 82 ? -11.721 -8.849 -2.813 1.00 96.50 82 SER A O 1
ATOM 654 N N . GLU A 1 83 ? -9.726 -9.778 -3.327 1.00 95.06 83 GLU A N 1
ATOM 655 C CA . GLU A 1 83 ? -10.020 -11.137 -2.872 1.00 95.06 83 GLU A CA 1
ATOM 656 C C . GLU A 1 83 ? -9.910 -11.218 -1.350 1.00 95.06 83 GLU A C 1
ATOM 658 O O . GLU A 1 83 ? -10.844 -11.635 -0.660 1.00 95.06 83 GLU A O 1
ATOM 663 N N . GLY A 1 84 ? -8.796 -10.721 -0.804 1.00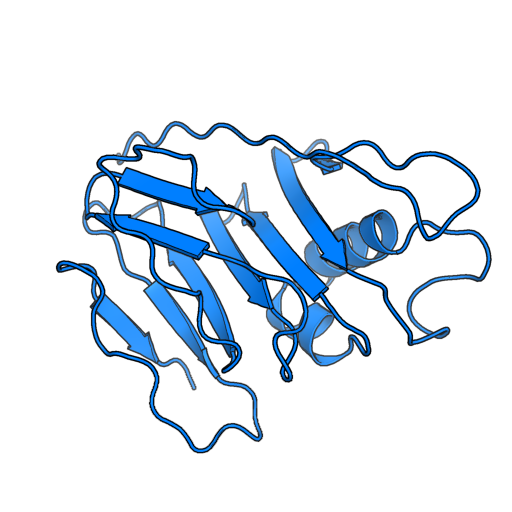 94.31 84 GLY A N 1
ATOM 664 C CA . GLY A 1 84 ? -8.554 -10.684 0.634 1.00 94.31 84 GLY A CA 1
ATOM 665 C C . GLY A 1 84 ? -9.426 -9.678 1.387 1.00 94.31 84 GLY A C 1
ATOM 666 O O . GLY A 1 84 ? -9.531 -9.794 2.614 1.00 94.31 84 GLY A O 1
ATOM 667 N N . LYS A 1 85 ? -10.050 -8.730 0.666 1.00 94.88 85 LYS A N 1
ATOM 668 C CA . LYS A 1 85 ? -10.793 -7.569 1.189 1.00 94.88 85 LYS A CA 1
ATOM 669 C C . LYS A 1 85 ? -9.964 -6.812 2.221 1.00 94.88 85 LYS A C 1
ATOM 671 O O . LYS A 1 85 ? -10.367 -6.630 3.369 1.00 94.88 85 LYS A O 1
ATOM 676 N N . CYS A 1 86 ? -8.773 -6.398 1.807 1.00 96.12 86 CYS A N 1
ATOM 677 C CA . CYS A 1 86 ? -7.849 -5.676 2.669 1.00 96.12 86 CYS A CA 1
ATOM 678 C C . CYS A 1 86 ? -7.071 -4.608 1.901 1.00 96.12 86 CYS A C 1
ATOM 680 O O . CYS A 1 86 ? -6.946 -4.667 0.678 1.00 96.12 86 CYS A O 1
ATOM 682 N N . ILE A 1 87 ? -6.572 -3.612 2.630 1.00 97.81 87 ILE A N 1
ATOM 683 C CA . ILE A 1 87 ? -5.680 -2.586 2.086 1.00 97.81 87 ILE A CA 1
ATOM 684 C C . ILE A 1 87 ? -4.293 -2.834 2.645 1.00 97.81 87 ILE A C 1
ATOM 686 O O . ILE A 1 87 ? -4.113 -2.869 3.858 1.00 97.81 87 ILE A O 1
ATOM 690 N N . TRP A 1 88 ? -3.322 -2.960 1.760 1.00 98.56 88 TRP A N 1
ATOM 691 C CA . TRP A 1 88 ? -1.911 -2.926 2.084 1.00 98.56 88 TRP A CA 1
ATOM 692 C C . TRP A 1 88 ? -1.358 -1.541 1.782 1.00 98.56 88 TRP A C 1
ATOM 694 O O . TRP A 1 88 ? -1.723 -0.926 0.782 1.00 98.56 88 TRP A O 1
ATOM 704 N N . LEU A 1 89 ? -0.480 -1.040 2.636 1.00 98.38 89 LEU A N 1
ATOM 705 C CA . LEU A 1 89 ? 0.190 0.232 2.415 1.00 98.38 89 LEU A CA 1
ATOM 706 C C . LEU A 1 89 ? 1.536 0.257 3.120 1.00 98.38 89 LEU A C 1
ATOM 708 O O . LEU A 1 89 ? 1.767 -0.450 4.102 1.00 98.38 89 LEU A O 1
ATOM 712 N N . GLY A 1 90 ? 2.400 1.140 2.659 1.00 97.12 90 GLY A N 1
ATOM 713 C CA . GLY A 1 90 ? 3.668 1.384 3.310 1.00 97.12 90 GLY A CA 1
ATOM 714 C C . GLY A 1 90 ? 4.593 2.172 2.416 1.00 97.12 90 GLY A C 1
ATOM 715 O O . GLY A 1 90 ? 4.190 2.712 1.382 1.00 97.12 90 GLY A O 1
ATOM 716 N N . ARG A 1 91 ? 5.835 2.271 2.867 1.00 96.12 91 ARG A N 1
ATOM 717 C CA . ARG A 1 91 ? 6.866 3.079 2.232 1.00 96.12 91 ARG A CA 1
ATOM 718 C C . ARG A 1 91 ? 8.227 2.444 2.401 1.00 96.12 91 ARG A C 1
ATOM 720 O O . ARG A 1 91 ? 8.398 1.644 3.315 1.00 96.12 91 ARG A O 1
ATOM 727 N N . ASP A 1 92 ? 9.179 2.858 1.579 1.00 94.38 92 ASP A N 1
ATOM 728 C CA . ASP A 1 92 ? 10.570 2.440 1.698 1.00 94.38 92 ASP A CA 1
ATOM 729 C C . ASP A 1 92 ? 11.155 2.719 3.098 1.00 94.38 92 ASP A C 1
ATOM 731 O O . ASP A 1 92 ? 10.669 3.570 3.846 1.00 94.38 92 ASP A O 1
ATOM 735 N N . VAL A 1 93 ? 12.225 2.000 3.439 1.00 91.56 93 VAL A N 1
ATOM 736 C CA . VAL A 1 93 ? 12.884 2.024 4.761 1.00 91.56 93 VAL A CA 1
ATOM 737 C C . VAL A 1 93 ? 13.395 3.409 5.175 1.00 91.56 93 VAL A C 1
ATOM 739 O O . VAL A 1 93 ? 13.471 3.706 6.367 1.00 91.56 93 VAL A O 1
ATOM 742 N N . ILE A 1 94 ? 13.732 4.271 4.210 1.00 89.94 94 ILE A N 1
ATOM 743 C CA . ILE A 1 94 ? 14.160 5.652 4.472 1.00 89.94 94 ILE A CA 1
ATOM 744 C C . ILE A 1 94 ? 12.923 6.537 4.665 1.00 89.94 94 ILE A C 1
ATOM 746 O O . ILE A 1 94 ? 12.922 7.419 5.523 1.00 89.94 94 ILE A O 1
ATOM 750 N N . GLY A 1 95 ? 11.854 6.276 3.907 1.00 89.62 95 GLY A N 1
ATOM 751 C CA . GLY A 1 95 ? 10.592 7.010 3.964 1.00 89.62 95 GLY A CA 1
ATOM 752 C C . GLY A 1 95 ? 10.652 8.329 3.199 1.00 89.62 95 GLY A C 1
ATOM 753 O O . GLY A 1 95 ? 10.194 9.353 3.704 1.00 89.62 95 GLY A O 1
ATOM 754 N N . ARG A 1 96 ? 11.249 8.328 1.998 1.00 89.94 96 ARG A N 1
ATOM 755 C CA . ARG A 1 96 ? 11.481 9.565 1.223 1.00 89.94 96 ARG A CA 1
ATOM 756 C C . ARG A 1 96 ? 10.204 10.181 0.650 1.00 89.94 96 ARG A C 1
ATOM 758 O O . ARG A 1 96 ? 10.111 11.404 0.586 1.00 89.94 96 ARG A O 1
ATOM 765 N N . HIS A 1 97 ? 9.228 9.368 0.244 1.00 93.25 97 HIS A N 1
ATOM 766 C CA . HIS A 1 97 ? 7.920 9.868 -0.197 1.00 93.25 97 HIS A CA 1
ATOM 767 C C . HIS A 1 97 ? 6.969 9.974 0.986 1.00 93.25 97 HIS A C 1
ATOM 769 O O . HIS A 1 97 ? 6.879 9.044 1.781 1.00 93.25 97 HIS A O 1
ATOM 775 N N . SER A 1 98 ? 6.221 11.072 1.100 1.00 94.75 98 SER A N 1
ATOM 776 C CA . SER A 1 98 ? 5.219 11.203 2.161 1.00 94.75 98 SER A CA 1
ATOM 777 C C . SER A 1 98 ? 4.053 10.232 1.957 1.00 94.75 98 SER A C 1
ATOM 779 O O . SER A 1 98 ? 3.592 10.007 0.833 1.00 94.75 98 SER A O 1
ATOM 781 N N . LEU A 1 99 ? 3.584 9.658 3.063 1.00 97.44 99 LEU A N 1
ATOM 782 C CA . LEU A 1 99 ? 2.333 8.917 3.135 1.00 97.44 99 LEU A CA 1
ATOM 783 C C . LEU A 1 99 ? 1.743 9.162 4.516 1.00 97.44 99 LEU A C 1
ATOM 785 O O . LEU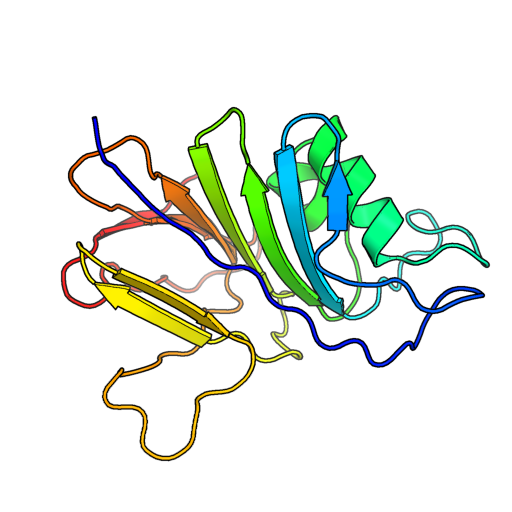 A 1 99 ? 2.359 8.881 5.543 1.00 97.44 99 LEU A O 1
ATOM 789 N N . LEU A 1 100 ? 0.536 9.692 4.518 1.00 96.69 100 LEU A N 1
ATOM 790 C CA . LEU A 1 100 ? -0.224 10.088 5.682 1.00 96.69 100 LEU A CA 1
ATOM 791 C C . LEU A 1 100 ? -1.438 9.190 5.808 1.00 96.69 100 LEU A C 1
ATOM 793 O O . LEU A 1 100 ? -2.038 8.791 4.809 1.00 96.69 100 LEU A O 1
ATOM 797 N N . TRP A 1 101 ? -1.851 8.959 7.044 1.00 96.50 101 TRP A N 1
ATOM 798 C CA . TRP A 1 101 ? -3.118 8.313 7.347 1.00 96.50 101 TRP A CA 1
ATOM 799 C C . TRP A 1 101 ? -3.920 9.087 8.394 1.00 96.50 101 TRP A C 1
ATOM 801 O O . TRP A 1 101 ? -3.384 9.682 9.332 1.00 96.50 101 TRP A O 1
ATOM 811 N N . SER A 1 102 ? -5.236 9.070 8.236 1.00 94.69 102 SER A N 1
ATOM 812 C CA . SER A 1 102 ? -6.193 9.400 9.282 1.00 94.69 102 SER A CA 1
ATOM 813 C C . SER A 1 102 ? -7.153 8.227 9.386 1.00 94.69 102 SER A C 1
ATOM 815 O O . SER A 1 102 ? -7.825 7.889 8.413 1.00 94.69 102 SER A O 1
ATOM 817 N N . ILE A 1 103 ? -7.136 7.552 10.533 1.00 93.69 103 ILE A N 1
ATOM 818 C CA . ILE A 1 103 ? -7.874 6.308 10.744 1.00 93.69 103 ILE A CA 1
ATOM 819 C C . ILE A 1 103 ? -8.736 6.454 11.996 1.00 93.69 103 ILE A C 1
ATOM 821 O O . ILE A 1 103 ? -8.239 6.849 13.054 1.00 93.69 103 ILE A O 1
ATOM 825 N N . THR A 1 104 ? -10.012 6.112 11.857 1.00 91.56 104 THR A N 1
ATOM 826 C CA . THR A 1 104 ? -10.967 5.837 12.937 1.00 91.56 104 THR A CA 1
ATOM 827 C C . THR A 1 104 ? -11.563 4.441 12.713 1.00 91.56 104 THR A C 1
ATOM 829 O O . THR A 1 104 ? -11.356 3.862 11.643 1.00 91.56 104 THR A O 1
ATOM 832 N N . PRO A 1 105 ? -12.300 3.866 13.677 1.00 89.88 105 PRO A N 1
ATOM 833 C CA . PRO A 1 105 ? -12.980 2.590 13.449 1.00 89.88 105 PRO A CA 1
ATOM 834 C C . PRO A 1 105 ? -13.952 2.606 12.250 1.00 89.88 105 PRO A C 1
ATOM 836 O O . PRO A 1 105 ? -14.184 1.562 11.647 1.00 89.88 105 PRO A O 1
ATOM 839 N N . GLU A 1 106 ? -14.477 3.777 11.878 1.00 88.50 106 GLU A N 1
ATOM 840 C CA . GLU A 1 106 ? -15.493 3.968 10.832 1.00 88.50 106 GLU A CA 1
ATOM 841 C C . GLU A 1 106 ? -14.949 4.559 9.522 1.00 88.50 106 GLU A C 1
ATOM 843 O O . GLU A 1 106 ? -15.648 4.548 8.511 1.00 88.50 106 GLU A O 1
ATOM 848 N N . SER A 1 107 ? -13.741 5.132 9.518 1.00 91.25 107 SER A N 1
ATOM 849 C CA . SER A 1 107 ? -13.221 5.863 8.357 1.00 91.25 107 SER A CA 1
ATOM 850 C C . SER A 1 107 ? -11.709 5.735 8.206 1.00 91.25 107 SER A C 1
ATOM 852 O O . SER A 1 107 ? -10.956 5.746 9.179 1.00 91.25 107 SER A O 1
ATOM 854 N N . ILE A 1 108 ? -11.261 5.622 6.956 1.00 94.38 108 ILE A N 1
ATOM 855 C CA . ILE A 1 108 ? -9.849 5.515 6.592 1.00 94.38 108 ILE A CA 1
ATOM 856 C C . ILE A 1 108 ? -9.578 6.520 5.476 1.00 94.38 108 ILE A C 1
ATOM 858 O O . ILE A 1 108 ? -10.204 6.465 4.419 1.00 94.38 108 ILE A O 1
ATOM 862 N N . VAL A 1 109 ? -8.611 7.409 5.691 1.00 95.94 109 VAL A N 1
ATOM 863 C CA . VAL A 1 109 ? -8.065 8.287 4.652 1.00 95.94 109 VAL A CA 1
ATOM 864 C C . VAL A 1 109 ? -6.561 8.090 4.597 1.00 95.94 109 VAL A C 1
ATOM 866 O O . VAL A 1 109 ? -5.885 8.246 5.611 1.00 95.94 109 VAL A O 1
ATOM 869 N N . ILE A 1 110 ? -6.041 7.762 3.415 1.00 97.25 110 ILE A N 1
ATOM 870 C CA . ILE A 1 110 ? -4.608 7.607 3.151 1.00 97.25 110 ILE A CA 1
ATOM 871 C C . ILE A 1 110 ? -4.253 8.540 1.991 1.00 97.25 110 ILE A C 1
ATOM 873 O O . ILE A 1 110 ? -4.925 8.525 0.962 1.00 97.25 110 ILE A O 1
ATOM 877 N N . THR A 1 111 ? -3.239 9.384 2.161 1.00 96.69 111 THR A N 1
ATOM 878 C CA . THR A 1 111 ? -2.883 10.432 1.188 1.00 96.69 111 THR A CA 1
ATOM 879 C C . THR A 1 111 ? -1.398 10.767 1.261 1.00 96.69 111 THR A C 1
ATOM 881 O O . THR A 1 111 ? -0.787 10.598 2.307 1.00 96.69 111 THR A O 1
ATOM 884 N N . SER A 1 112 ? -0.802 11.274 0.185 1.00 95.38 112 SER A N 1
ATOM 885 C CA . SER A 1 112 ? 0.570 11.799 0.218 1.00 95.38 112 SER A CA 1
ATOM 886 C C . SER A 1 112 ? 0.666 13.203 0.822 1.00 95.38 112 SER A C 1
ATOM 888 O O . SER A 1 112 ? 1.747 13.623 1.215 1.00 95.38 112 SER A O 1
ATOM 890 N N . VAL A 1 113 ? -0.440 13.953 0.870 1.00 93.12 113 VAL A N 1
ATOM 891 C CA . VAL A 1 113 ? -0.480 15.338 1.366 1.00 93.12 113 VAL A CA 1
ATOM 892 C C . VAL A 1 113 ? -1.803 15.590 2.086 1.00 93.12 113 VAL A C 1
ATOM 894 O O . VAL A 1 113 ? -2.868 15.185 1.612 1.00 93.12 113 VAL A O 1
ATOM 897 N N . ALA A 1 114 ? -1.750 16.271 3.231 1.00 90.50 114 ALA A N 1
ATOM 898 C CA . ALA A 1 114 ? -2.942 16.701 3.953 1.00 90.50 114 ALA A CA 1
ATOM 899 C C . ALA A 1 114 ? -3.539 17.963 3.312 1.00 90.50 114 ALA A C 1
ATOM 901 O O . ALA A 1 114 ? -2.823 18.905 2.974 1.00 90.50 114 ALA A O 1
ATOM 902 N N . GLY A 1 115 ? -4.865 17.999 3.170 1.00 82.12 115 GLY A N 1
ATOM 903 C CA . GLY A 1 115 ? -5.568 19.187 2.687 1.00 82.12 115 GLY A CA 1
ATOM 904 C C . GLY A 1 115 ? -5.486 20.351 3.680 1.00 82.12 115 GLY A C 1
ATOM 905 O O . GLY A 1 115 ? -5.551 20.155 4.896 1.00 82.12 115 GLY A O 1
ATOM 906 N N . VAL A 1 116 ? -5.395 21.575 3.156 1.00 70.25 116 VAL A N 1
ATOM 907 C CA . VAL A 1 116 ? -5.489 22.804 3.959 1.00 70.25 116 VAL A CA 1
ATOM 908 C C . VAL A 1 116 ? -6.882 22.859 4.603 1.00 70.25 116 VAL A C 1
ATOM 910 O O . VAL A 1 116 ? -7.883 22.673 3.916 1.00 70.25 116 VAL A O 1
ATOM 913 N N . ASN A 1 117 ? -6.951 23.104 5.916 1.00 69.38 117 ASN A N 1
ATOM 914 C CA . ASN A 1 117 ? -8.186 23.123 6.725 1.00 69.38 117 ASN A CA 1
ATOM 915 C C . ASN A 1 117 ? -8.913 21.774 6.871 1.00 69.38 117 ASN A C 1
ATOM 917 O O . ASN A 1 117 ? -10.119 21.734 7.116 1.00 69.38 117 ASN A O 1
ATOM 921 N N . SER A 1 118 ? -8.193 20.659 6.755 1.00 78.25 118 SER A N 1
ATOM 922 C CA . SER A 1 118 ? -8.752 19.354 7.101 1.00 78.25 118 SER A CA 1
ATOM 923 C C . SER A 1 118 ? -9.149 19.291 8.583 1.00 78.25 118 SER A C 1
ATOM 925 O O . SER A 1 118 ? -8.332 19.550 9.463 1.00 78.25 118 SER A O 1
ATOM 927 N N . VAL A 1 119 ? -10.385 18.868 8.862 1.00 86.62 119 VAL A N 1
ATOM 928 C CA . VAL A 1 119 ? -10.833 18.489 10.218 1.00 86.62 119 VAL A CA 1
ATOM 929 C C . VAL A 1 119 ? -10.271 17.131 10.659 1.00 86.62 119 VAL A C 1
ATOM 931 O O . VAL A 1 119 ? -10.307 16.788 11.840 1.00 86.62 1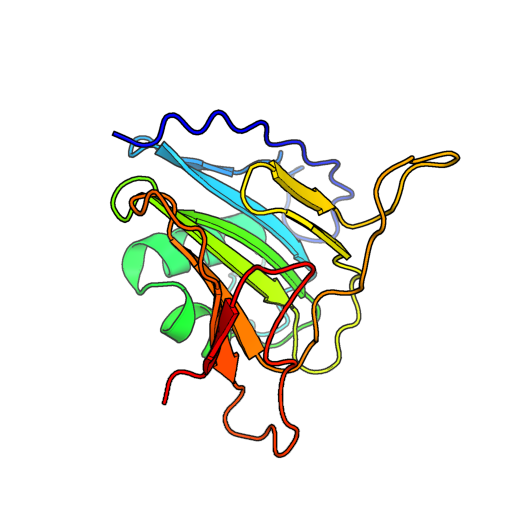19 VAL A O 1
ATOM 934 N N . LEU A 1 120 ? -9.751 16.347 9.709 1.00 89.56 120 LEU A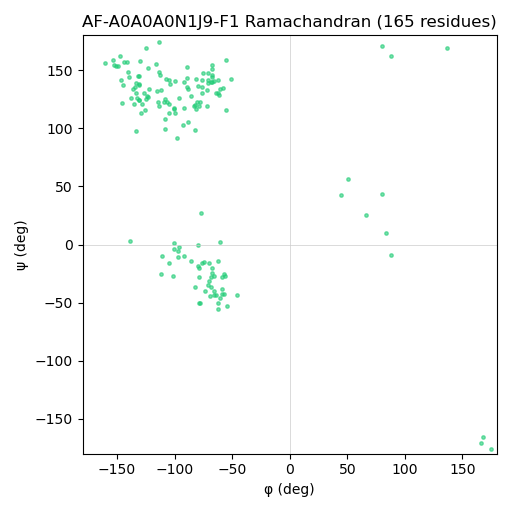 N 1
ATOM 935 C CA . LEU A 1 120 ? -9.081 15.082 9.977 1.00 89.56 120 LEU A CA 1
ATOM 936 C C . LEU A 1 120 ? -7.685 15.336 10.524 1.00 89.56 120 LEU A C 1
ATOM 938 O O . LEU A 1 120 ? -6.962 16.210 10.044 1.00 89.56 120 LEU A O 1
ATOM 942 N N . ILE A 1 121 ? -7.289 14.507 11.482 1.00 90.19 121 ILE A N 1
ATOM 943 C CA . ILE A 1 121 ? -5.952 14.546 12.061 1.00 90.19 121 ILE A CA 1
ATOM 944 C C . ILE A 1 121 ? -5.130 13.453 11.398 1.00 90.19 121 ILE A C 1
ATOM 946 O O . ILE A 1 121 ? -5.408 12.260 11.566 1.00 90.19 121 ILE A O 1
ATOM 950 N N . PHE A 1 122 ? -4.139 13.891 10.634 1.00 93.12 122 PHE A N 1
ATOM 951 C CA . PHE A 1 122 ? -3.211 13.028 9.928 1.00 93.12 122 PHE A CA 1
ATOM 952 C C . PHE A 1 122 ? -1.974 12.760 10.775 1.00 93.12 122 PHE A C 1
ATOM 954 O O . PHE A 1 122 ? -1.442 13.660 11.421 1.00 93.12 122 PHE A O 1
ATOM 961 N N . ASN A 1 123 ? -1.512 11.517 10.729 1.00 92.25 123 ASN A N 1
ATOM 962 C CA . ASN A 1 123 ? -0.171 11.148 11.157 1.00 92.25 123 ASN A CA 1
ATOM 963 C C . ASN A 1 123 ? 0.591 10.621 9.947 1.00 92.25 123 ASN A C 1
ATOM 965 O O . ASN A 1 123 ? -0.009 10.100 9.006 1.00 92.25 123 ASN A O 1
ATOM 969 N N . GLU A 1 124 ? 1.910 10.711 9.990 1.00 94.00 124 GLU A N 1
ATOM 970 C CA . GLU A 1 124 ? 2.737 10.028 9.008 1.00 94.00 124 GLU A CA 1
ATOM 971 C C . GLU A 1 124 ? 2.634 8.503 9.205 1.00 94.00 124 GLU A C 1
ATOM 973 O O . GLU A 1 124 ? 2.621 8.011 10.337 1.00 94.00 124 GLU A O 1
ATOM 978 N N . VAL A 1 125 ? 2.566 7.746 8.110 1.00 95.19 125 VAL A N 1
ATOM 979 C CA . VAL A 1 125 ? 2.672 6.281 8.123 1.00 95.19 125 VAL A CA 1
ATOM 980 C C . VAL A 1 125 ? 4.128 5.910 8.425 1.00 95.19 125 VAL A C 1
ATOM 982 O O . VAL A 1 125 ? 5.000 6.272 7.639 1.00 95.19 125 VAL A O 1
ATOM 985 N N . PRO A 1 126 ? 4.458 5.191 9.510 1.00 93.50 126 PRO A N 1
ATOM 986 C CA . PRO A 1 126 ? 5.852 4.895 9.847 1.00 93.50 126 PRO A CA 1
ATOM 987 C C . PRO A 1 126 ? 6.597 4.149 8.727 1.00 93.50 126 PRO A C 1
ATOM 989 O O . PRO A 1 126 ? 6.104 3.146 8.223 1.00 93.50 126 PRO A O 1
ATOM 992 N N . SER A 1 127 ? 7.824 4.556 8.386 1.00 93.31 127 SER A N 1
ATOM 993 C CA . SER A 1 127 ? 8.700 3.851 7.421 1.00 93.31 127 SER A CA 1
ATOM 994 C C . SER A 1 127 ? 9.370 2.594 8.008 1.00 93.31 127 SER A C 1
ATOM 996 O O . SER A 1 127 ? 10.453 2.189 7.599 1.00 93.31 127 SER A O 1
ATOM 998 N N . LYS A 1 128 ? 8.741 1.969 9.010 1.00 92.44 128 LYS A N 1
ATOM 999 C CA . LYS A 1 128 ? 9.301 0.853 9.793 1.00 92.44 128 LYS A CA 1
ATOM 1000 C C . LYS A 1 128 ? 8.850 -0.526 9.314 1.00 92.44 128 LYS A C 1
ATOM 1002 O O . LYS A 1 128 ? 9.315 -1.534 9.838 1.00 92.44 128 LYS A O 1
ATOM 1007 N N . GLY A 1 129 ? 7.943 -0.568 8.347 1.00 94.31 129 GLY A N 1
ATOM 1008 C CA . GLY A 1 129 ? 7.406 -1.796 7.790 1.00 94.31 129 GLY A CA 1
ATOM 1009 C C . GLY A 1 129 ? 6.185 -1.532 6.923 1.00 94.31 129 GLY A C 1
ATOM 1010 O O . GLY A 1 129 ? 5.886 -0.388 6.570 1.00 94.31 129 GLY A O 1
ATOM 1011 N N . ILE A 1 130 ? 5.469 -2.607 6.621 1.00 96.75 130 ILE A N 1
ATOM 1012 C CA . ILE A 1 130 ? 4.257 -2.601 5.804 1.00 96.75 130 ILE A CA 1
ATOM 1013 C C . ILE A 1 130 ? 3.038 -2.834 6.687 1.00 96.75 130 ILE A C 1
ATOM 1015 O O . ILE A 1 130 ? 3.071 -3.612 7.639 1.00 96.75 130 ILE A O 1
ATOM 1019 N N . PHE A 1 131 ? 1.944 -2.156 6.367 1.00 97.44 131 PHE A N 1
ATOM 1020 C CA . PHE A 1 131 ? 0.694 -2.221 7.107 1.00 97.44 131 PHE A CA 1
ATOM 1021 C C . PHE A 1 131 ? -0.390 -2.883 6.267 1.00 97.44 131 PHE A C 1
ATOM 1023 O O . PHE A 1 131 ? -0.447 -2.700 5.050 1.00 97.44 131 PHE A O 1
ATOM 1030 N N . LYS A 1 132 ? -1.278 -3.620 6.930 1.00 97.69 132 LYS A N 1
ATOM 1031 C CA . LYS A 1 132 ? -2.455 -4.244 6.328 1.00 97.69 132 LYS A CA 1
ATOM 1032 C C . LYS A 1 132 ? -3.697 -3.933 7.153 1.00 97.69 132 LYS A C 1
ATOM 1034 O O . LYS A 1 132 ? -3.746 -4.257 8.335 1.00 97.69 132 LYS A O 1
ATOM 1039 N N . LEU A 1 133 ? -4.715 -3.362 6.525 1.00 95.94 133 LEU A N 1
ATOM 1040 C CA . LEU A 1 133 ? -6.029 -3.121 7.113 1.00 95.94 133 LEU A CA 1
ATOM 1041 C C . LEU A 1 133 ? -6.989 -4.209 6.641 1.00 95.94 133 LEU A C 1
ATOM 1043 O O . LEU A 1 133 ? -7.249 -4.317 5.442 1.00 95.94 133 LEU A O 1
ATOM 1047 N N . ASP A 1 134 ? -7.516 -5.008 7.567 1.00 93.12 134 ASP A N 1
ATOM 1048 C CA . ASP A 1 134 ? -8.547 -6.005 7.260 1.00 93.12 134 ASP A CA 1
ATOM 1049 C C . ASP A 1 134 ? -9.933 -5.347 7.252 1.00 93.12 134 ASP A C 1
ATOM 1051 O O . ASP A 1 134 ? -10.378 -4.819 8.272 1.00 93.12 134 ASP A O 1
ATOM 1055 N N . LEU A 1 135 ? -10.617 -5.388 6.106 1.00 92.19 135 LEU A N 1
ATOM 1056 C CA . LEU A 1 135 ? -11.934 -4.770 5.921 1.00 92.19 135 LEU A CA 1
ATOM 1057 C C . LEU A 1 135 ? -13.090 -5.765 6.104 1.00 92.19 135 LEU A C 1
ATOM 1059 O O . LEU A 1 135 ? -14.256 -5.380 6.008 1.00 92.19 135 LEU A O 1
ATOM 1063 N N . LYS A 1 136 ? -12.801 -7.047 6.360 1.00 90.94 136 LYS A N 1
ATOM 1064 C CA . LYS A 1 136 ? -13.829 -8.083 6.576 1.00 90.94 136 LYS A CA 1
ATOM 1065 C C . LYS A 1 136 ? -14.414 -8.034 7.982 1.00 90.94 136 LYS A C 1
ATOM 1067 O O . LYS A 1 136 ? -15.549 -8.460 8.192 1.00 90.94 136 LYS A O 1
ATOM 1072 N N . SER A 1 137 ? -13.622 -7.561 8.941 1.00 86.00 137 SER A N 1
ATOM 1073 C CA . SER A 1 137 ? -13.985 -7.495 10.355 1.00 86.00 137 SER A CA 1
ATOM 1074 C C . SER A 1 137 ? -14.854 -6.265 10.656 1.00 86.00 137 SER A C 1
ATOM 1076 O O . SER A 1 137 ? -14.602 -5.196 10.100 1.00 86.00 137 SER A O 1
ATOM 1078 N N . PRO A 1 138 ? -15.855 -6.370 11.555 1.00 81.62 138 PRO A N 1
ATOM 1079 C CA . PRO A 1 138 ? -16.614 -5.215 12.057 1.00 81.62 138 PRO A CA 1
ATOM 1080 C C . PRO A 1 138 ? -15.772 -4.278 12.910 1.00 81.62 138 PRO A C 1
ATOM 1082 O O . PRO A 1 138 ? -16.073 -3.094 13.007 1.00 81.62 138 PRO A O 1
ATOM 1085 N N . SER A 1 139 ? -14.704 -4.798 13.506 1.00 87.44 139 SER A N 1
ATOM 1086 C CA . SER A 1 139 ? -13.724 -3.999 14.223 1.00 87.44 139 SER A CA 1
ATOM 1087 C C . SER A 1 139 ? -12.475 -3.893 13.367 1.00 87.44 139 SER A C 1
ATOM 1089 O O . SER A 1 139 ? -11.802 -4.903 13.129 1.00 87.44 139 SER A O 1
ATOM 1091 N N . LEU A 1 140 ? -12.187 -2.678 12.902 1.00 91.38 140 LEU A N 1
ATOM 1092 C CA . LEU A 1 140 ? -10.981 -2.393 12.143 1.00 91.38 140 LEU A CA 1
ATOM 1093 C C . LEU A 1 140 ? -9.750 -2.700 13.002 1.00 91.38 140 LEU A C 1
ATOM 1095 O O . LEU A 1 140 ? -9.677 -2.3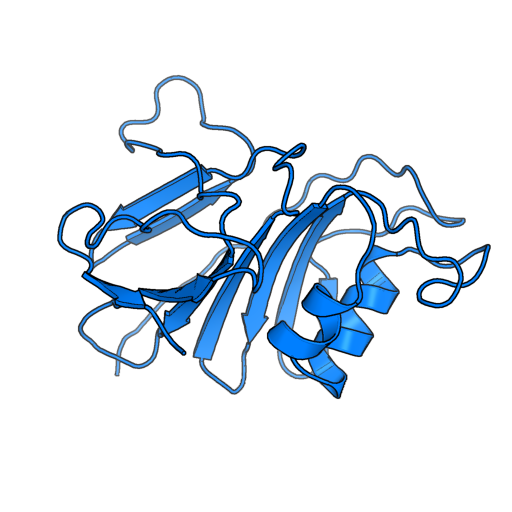14 14.168 1.00 91.38 140 LEU A O 1
ATOM 1099 N N . ALA A 1 141 ? -8.782 -3.393 12.414 1.00 92.31 141 ALA A N 1
ATOM 1100 C CA . ALA A 1 141 ? -7.479 -3.646 13.007 1.00 92.31 141 ALA A CA 1
ATOM 1101 C C . ALA A 1 141 ? -6.407 -3.533 11.925 1.00 92.31 141 ALA A C 1
ATOM 1103 O O . ALA A 1 141 ? -6.649 -3.853 10.757 1.00 92.31 141 ALA A O 1
ATOM 1104 N N . ILE A 1 142 ? -5.222 -3.094 12.334 1.00 95.62 142 ILE A N 1
ATOM 1105 C CA . ILE A 1 142 ? -4.071 -2.919 11.457 1.00 95.62 142 ILE A CA 1
ATOM 1106 C C . ILE A 1 142 ? -3.060 -4.003 11.813 1.00 95.62 142 ILE A C 1
ATOM 1108 O O . ILE A 1 142 ? -2.624 -4.096 12.955 1.00 95.62 142 ILE A O 1
ATOM 1112 N N . ASP A 1 143 ? -2.672 -4.829 10.853 1.00 95.88 143 ASP A N 1
ATOM 1113 C CA . ASP A 1 143 ? -1.504 -5.691 10.995 1.00 95.88 143 ASP A CA 1
ATOM 1114 C C . ASP A 1 143 ? -0.263 -4.933 10.534 1.00 95.88 143 ASP A C 1
ATOM 1116 O O . ASP A 1 143 ? -0.278 -4.300 9.480 1.00 95.88 143 ASP A O 1
ATOM 1120 N N . PHE A 1 144 ? 0.803 -4.998 11.323 1.00 95.88 144 PHE A N 1
ATOM 1121 C CA . PHE A 1 144 ? 2.082 -4.363 11.035 1.00 95.88 144 PHE A CA 1
ATOM 1122 C C . PHE A 1 144 ? 3.159 -5.427 10.826 1.00 95.88 144 PHE A C 1
ATOM 1124 O O . PHE A 1 144 ? 3.410 -6.235 11.717 1.00 95.88 144 PHE A O 1
ATOM 1131 N N . TYR A 1 145 ? 3.798 -5.402 9.662 1.00 95.44 145 TYR A N 1
ATOM 1132 C CA . TYR A 1 145 ? 4.877 -6.298 9.257 1.00 95.44 145 TYR A CA 1
ATOM 1133 C C . TYR A 1 145 ? 6.185 -5.495 9.248 1.00 95.44 145 TYR A C 1
ATOM 1135 O O . TYR A 1 145 ? 6.405 -4.726 8.308 1.00 95.44 145 TYR A O 1
ATOM 1143 N N . PRO A 1 146 ? 7.022 -5.595 10.296 1.00 93.88 146 PRO A N 1
ATOM 1144 C CA . PRO A 1 146 ? 8.233 -4.794 10.416 1.00 93.88 146 PRO A CA 1
ATOM 1145 C C . PRO A 1 146 ? 9.270 -5.170 9.358 1.00 93.88 146 PRO A C 1
ATOM 1147 O O . PRO A 1 146 ? 9.378 -6.325 8.946 1.00 93.88 146 PRO A O 1
ATOM 1150 N N . TRP A 1 147 ? 10.100 -4.202 8.975 1.00 92.00 147 TRP A N 1
ATOM 1151 C CA . TRP A 1 147 ? 11.327 -4.507 8.247 1.00 92.00 147 TRP A CA 1
ATOM 1152 C C . TRP A 1 147 ? 12.250 -5.371 9.103 1.00 92.00 147 TRP A C 1
ATOM 1154 O O . TRP A 1 147 ? 12.409 -5.114 10.295 1.00 92.00 147 TRP A O 1
ATOM 1164 N N . SER A 1 148 ? 12.926 -6.339 8.484 1.00 87.81 148 SER A N 1
ATOM 1165 C CA . SER A 1 148 ? 13.830 -7.279 9.169 1.00 87.81 148 SER A CA 1
ATOM 1166 C C . SER A 1 148 ? 14.952 -6.603 9.968 1.00 87.81 148 SER A C 1
ATOM 1168 O O . SER A 1 148 ? 15.442 -7.155 10.948 1.00 87.81 148 SER A O 1
ATOM 1170 N N . HIS A 1 149 ? 15.352 -5.401 9.560 1.00 83.69 149 HIS A N 1
ATOM 1171 C CA . HIS A 1 149 ? 16.396 -4.593 10.190 1.00 83.69 149 HIS A CA 1
ATOM 1172 C C . HIS A 1 149 ? 15.843 -3.481 11.101 1.00 83.69 149 HIS A C 1
ATOM 1174 O O . HIS A 1 149 ? 16.622 -2.709 11.660 1.00 83.69 149 HIS A O 1
ATOM 1180 N N . SER A 1 150 ? 14.519 -3.368 11.262 1.00 77.00 150 SER A N 1
ATOM 1181 C CA . SER A 1 150 ? 13.912 -2.389 12.167 1.00 77.00 150 SER A CA 1
ATOM 1182 C C . SER A 1 150 ? 13.942 -2.906 13.604 1.00 77.00 150 SER A C 1
ATOM 1184 O O . SER A 1 150 ? 13.298 -3.898 13.926 1.00 77.00 150 SER A O 1
ATOM 1186 N N . GLN A 1 151 ? 14.660 -2.202 14.481 1.00 66.31 151 GLN A N 1
ATOM 1187 C CA . GLN A 1 151 ? 14.707 -2.496 15.921 1.00 66.31 151 GLN A CA 1
ATOM 1188 C C . GLN A 1 151 ? 13.645 -1.725 16.726 1.00 66.31 151 GLN A C 1
ATOM 1190 O O . GLN A 1 151 ? 13.433 -2.006 17.903 1.00 66.31 151 GLN A O 1
ATOM 1195 N N . ASP A 1 152 ? 12.967 -0.760 16.096 1.00 60.62 152 ASP A N 1
ATOM 1196 C CA . ASP A 1 152 ? 12.042 0.149 16.770 1.00 60.62 152 ASP A CA 1
ATOM 1197 C C . ASP A 1 152 ? 10.613 -0.400 16.824 1.00 60.62 152 ASP A C 1
ATOM 1199 O O . ASP A 1 152 ? 10.102 -0.983 15.863 1.00 60.62 152 ASP A O 1
ATOM 1203 N N . ALA A 1 153 ? 9.931 -0.130 17.938 1.00 65.81 153 ALA A N 1
ATOM 1204 C CA . ALA A 1 153 ? 8.528 -0.470 18.121 1.00 65.81 153 ALA A CA 1
ATOM 1205 C C . ALA A 1 153 ? 7.611 0.436 17.277 1.00 65.81 153 ALA A C 1
ATOM 1207 O O . ALA A 1 153 ? 7.723 1.662 17.291 1.00 65.81 153 ALA A O 1
ATOM 1208 N N . CYS A 1 154 ? 6.652 -0.171 16.577 1.00 72.00 154 CYS A N 1
ATOM 1209 C CA . CYS A 1 154 ? 5.523 0.541 15.981 1.00 72.00 154 CYS A CA 1
ATOM 1210 C C . CYS A 1 154 ? 4.503 0.918 17.075 1.00 72.00 154 CYS A C 1
ATOM 1212 O O . CYS A 1 154 ? 4.357 0.156 18.039 1.00 72.00 154 CYS A O 1
ATOM 1214 N N . PRO A 1 155 ? 3.782 2.055 16.964 1.00 74.31 155 PRO A N 1
ATOM 1215 C CA . PRO A 1 155 ? 2.686 2.368 17.875 1.00 74.31 155 PRO A CA 1
ATOM 1216 C C . PRO A 1 155 ? 1.691 1.211 17.984 1.00 74.31 155 PRO A C 1
ATOM 1218 O O . PRO A 1 155 ? 1.378 0.564 16.992 1.00 74.31 155 PRO A O 1
ATOM 1221 N N . GLN A 1 156 ? 1.163 0.970 19.185 1.00 79.56 156 GLN A N 1
ATOM 1222 C CA . GLN A 1 156 ? 0.196 -0.111 19.415 1.00 79.56 156 GLN A CA 1
ATOM 1223 C C . GLN A 1 156 ? -1.232 0.258 18.987 1.00 79.56 156 GLN A C 1
ATOM 1225 O O . GLN A 1 156 ? -2.069 -0.624 18.814 1.00 79.56 156 GLN A O 1
ATOM 1230 N N . PHE A 1 157 ? -1.530 1.551 18.824 1.00 77.12 157 PHE A N 1
ATOM 1231 C CA . PHE A 1 157 ? -2.863 2.046 18.484 1.00 77.12 157 PHE A CA 1
ATOM 1232 C C . PHE A 1 157 ? -2.809 3.326 17.651 1.00 77.12 157 PHE A C 1
ATOM 1234 O O . PHE A 1 157 ? -1.904 4.147 17.809 1.00 77.12 157 PHE A O 1
ATOM 1241 N N . ILE A 1 158 ? -3.861 3.544 16.858 1.00 82.19 158 ILE A N 1
ATOM 1242 C CA . ILE A 1 158 ? -4.197 4.834 16.240 1.00 82.19 158 ILE A CA 1
ATOM 1243 C C . ILE A 1 158 ? -5.654 5.140 16.548 1.00 82.19 158 ILE A C 1
ATOM 1245 O O . ILE A 1 158 ? -6.535 4.449 16.055 1.00 82.19 158 ILE A O 1
ATOM 1249 N N . ARG A 1 159 ? -5.921 6.181 17.350 1.00 77.25 159 ARG A N 1
ATOM 1250 C CA . ARG A 1 159 ? -7.288 6.675 17.626 1.00 77.25 159 ARG A CA 1
ATOM 1251 C C . ARG A 1 159 ? -8.308 5.559 17.928 1.00 77.25 159 ARG A C 1
ATOM 1253 O O . ARG A 1 159 ? -9.435 5.638 17.462 1.00 77.25 159 ARG A O 1
ATOM 1260 N N . GLN A 1 160 ? -7.913 4.559 18.727 1.00 84.06 160 GLN A N 1
ATOM 1261 C CA . GLN A 1 160 ? -8.679 3.353 19.126 1.00 84.06 160 GLN A CA 1
ATOM 1262 C C . GLN A 1 160 ? -8.581 2.136 18.192 1.00 84.06 160 GLN A C 1
ATOM 1264 O O . GLN A 1 160 ? -8.989 1.046 18.583 1.00 84.06 160 GLN A O 1
ATOM 1269 N N . VAL A 1 161 ? -7.988 2.268 17.008 1.00 89.50 161 VAL A N 1
ATOM 1270 C CA . VAL A 1 161 ? -7.730 1.135 16.114 1.00 89.50 161 VAL A CA 1
ATOM 1271 C C . VAL A 1 161 ? -6.443 0.424 16.547 1.00 89.50 161 VAL A C 1
ATOM 1273 O O . VAL A 1 161 ? -5.389 1.069 16.583 1.00 89.50 161 VAL A O 1
ATOM 1276 N N . PRO A 1 162 ? -6.495 -0.874 16.904 1.00 92.75 162 PRO A N 1
ATOM 1277 C CA . PRO A 1 162 ? -5.324 -1.624 17.337 1.00 92.75 162 PRO A CA 1
ATOM 1278 C C . PRO A 1 162 ? -4.368 -1.898 16.175 1.00 92.75 162 PRO A C 1
ATOM 1280 O O . PRO A 1 162 ? -4.793 -2.246 15.070 1.00 92.75 162 PRO A O 1
ATOM 1283 N N . ILE A 1 163 ? -3.071 -1.813 16.465 1.00 93.25 163 ILE A N 1
ATOM 1284 C CA . ILE A 1 163 ? -1.983 -2.253 15.594 1.00 93.25 163 ILE A CA 1
ATOM 1285 C C . ILE A 1 163 ? -1.392 -3.539 16.177 1.00 93.25 163 ILE A C 1
ATOM 1287 O O . ILE A 1 163 ? -0.941 -3.581 17.321 1.00 93.25 163 ILE A O 1
ATOM 1291 N N . ARG A 1 164 ? -1.398 -4.605 15.377 1.00 93.12 164 ARG A N 1
ATOM 1292 C CA . ARG A 1 164 ? -0.910 -5.939 15.729 1.00 93.12 164 ARG A CA 1
ATOM 1293 C C . ARG A 1 164 ? 0.384 -6.202 14.975 1.00 93.12 164 ARG A C 1
ATOM 1295 O O . ARG A 1 164 ? 0.355 -6.436 13.768 1.00 93.12 164 ARG A O 1
ATOM 1302 N N . THR A 1 165 ? 1.509 -6.197 15.677 1.00 91.38 165 THR A N 1
ATOM 1303 C CA . THR A 1 165 ? 2.787 -6.606 15.086 1.00 91.38 165 THR A CA 1
ATOM 1304 C C . THR A 1 165 ? 2.730 -8.081 14.693 1.00 91.38 165 THR A C 1
ATOM 1306 O O . THR A 1 165 ? 2.310 -8.929 15.483 1.00 91.38 165 THR A O 1
ATOM 1309 N N . LYS A 1 166 ? 3.131 -8.378 13.460 1.00 90.25 166 LYS A N 1
ATOM 1310 C CA . LYS A 1 166 ? 3.272 -9.723 12.905 1.00 90.25 166 LYS A CA 1
ATOM 1311 C C . LYS A 1 166 ? 4.753 -10.084 12.838 1.00 90.25 166 LYS A C 1
ATOM 1313 O O . LYS A 1 166 ? 5.580 -9.219 12.564 1.00 90.25 166 LYS A O 1
ATOM 1318 N N . SER A 1 167 ? 5.051 -11.344 13.139 1.00 72.44 167 SER A N 1
ATOM 1319 C CA . SER A 1 167 ? 6.375 -11.968 13.022 1.00 72.44 167 SER A CA 1
ATOM 1320 C C . SER A 1 167 ? 6.525 -12.680 11.691 1.00 72.44 167 SER A C 1
ATOM 1322 O O . SER A 1 167 ? 5.528 -13.345 11.319 1.00 72.44 167 SER A O 1
#

pLDDT: mean 89.41, std 9.39, range [54.62, 98.62]

Solvent-accessible surface area (backbone atoms only — not comparable to full-atom values): 9886 Å² total; per-residue (Å²): 133,54,88,81,86,88,84,84,84,51,86,79,80,76,88,60,43,86,59,84,73,74,48,53,41,70,53,96,80,57,33,36,37,44,73,48,65,50,74,70,42,69,92,70,36,58,101,60,48,41,44,67,58,43,53,50,52,39,30,74,74,66,31,60,71,61,42,59,73,71,62,41,54,48,24,23,43,41,36,38,39,53,86,80,37,29,40,39,36,39,34,26,75,86,40,78,40,62,42,29,37,31,58,45,69,88,47,79,46,76,40,66,67,83,63,90,89,55,91,69,69,69,43,74,59,64,35,52,28,40,38,36,37,48,52,71,47,86,65,43,41,33,40,32,41,60,39,95,85,54,89,71,86,73,73,58,58,45,81,87,26,44,40,42,80,52,132

Secondary structure (DSSP, 8-state):
---------------SSSS---SSEE-TT--EEEEEE----TTTS-TTS-HHHHHHHHHHHH-HHHHHHH--S-EEEEEEETTTTEEEEEE-SS--S--EEEE-SS-EEEESSPPTT-SS--EEPPTTEEEEEESSSSS--EEEEE-TT--SPPPSEETTEEEEE--

Foldseek 3Di:
DQDDDDDDDDDDDDDAADDTDDDQDADPLGKTKDKDWDFPDCVQAPRHDDSNVSLVVCCVVPNDQVSVLPTDTWMWMWIQDSVQRKIKTAIALVNPQWWKWFDDQNDIDIDSDDDDPDPTDIDTDDNFAMWMWRSVDSGIEIEGEGDPPRPDDDDQDDHNHGYHYDD

Sequence (167 aa):
LCDWSAYFVGHVLQTQGQSICKQPLKNENGHIMLWNGDVFNNSYVAENECDSVEVFKNIVRDGVLQTVSELAGPYAFIYYDSEGKCIWLGRDVIGRHSLLWSITPESIVITSVAGVNSVLIFNEVPSKGIFKLDLKSPSLAIDFYPWSHSQDACPQFIRQVPIRTKS

Mean predicted aligned error: 5.05 Å

Organism: Laodelphax striatellus (NCBI:txid195883)